Protein AF-A0A562SZ00-F1 (afdb_monomer)

Radius of gyration: 48.09 Å; Cα contacts (8 Å, |Δi|>4): 62; chains: 1; bounding box: 79×39×128 Å

Foldseek 3Di:
DDPPQPDFDDDPDPDGAGEDPDLPDPDPGGHYDPNNVVCCVVPVCVPPVVLVPDPDNDDLPDGDDDDDDCVSVPNPVPDPDDPVRDDDDPVVVVVVVPDDDPVVVVCCVVVVPVVPDDPPPPPPPPPPPPPDPPVPVPPDDDDDD

InterPro domains:
  IPR054500 Phage tail fiber repeat [PF22337] (19-44)

pLDDT: mean 75.08, std 15.09, range [41.72, 97.88]

Solvent-accessible surface area (backbone atoms only — not comparable to full-atom values): 10006 Å² total; per-residue (Å²): 133,83,81,80,80,60,72,63,60,84,50,99,72,94,52,76,56,54,52,42,80,61,91,83,66,84,71,90,82,52,46,65,29,74,70,38,49,55,50,46,60,66,55,50,48,62,64,55,48,61,72,66,66,51,96,70,67,57,62,91,90,39,57,82,87,75,85,83,56,50,62,73,76,73,38,69,86,61,77,89,67,51,83,89,72,52,83,77,52,70,68,56,54,51,61,56,67,72,48,84,54,73,80,68,48,52,58,39,71,72,69,68,65,57,90,81,57,83,85,65,84,80,77,76,72,67,75,78,73,66,96,62,68,84,84,41,93,81,74,73,78,86,78,83,128

Mean predicted aligned error: 18.51 Å

Organism: Chitinophaga japonensis (NCBI:txid104662)

Sequence (145 aa):
MEIVKIIVGTFGGGGSVQVIDNLTSSSTTAALSANQGRVLNETKVDAAGAAAAAPVQSVNGRGGLVTLTKADVGLGAVDNTSDADKPISTATAAALAEKANTADLAPVATSGQYADLQGTPQIVVAETMPSDISGYPDGTIFIIG

Structure (mmCIF, N/CA/C/O backbone):
data_AF-A0A562SZ00-F1
#
_entry.id   AF-A0A562SZ00-F1
#
loop_
_atom_site.group_PDB
_atom_site.id
_atom_site.type_symbol
_atom_site.label_atom_id
_atom_site.label_alt_id
_atom_site.label_comp_id
_atom_site.label_asym_id
_atom_site.label_entity_id
_atom_site.label_seq_id
_atom_site.pdbx_PDB_ins_code
_atom_site.Cartn_x
_atom_site.Cartn_y
_atom_site.Cartn_z
_atom_site.occupancy
_atom_site.B_iso_or_equiv
_atom_site.auth_seq_id
_atom_site.auth_comp_id
_atom_site.auth_asym_id
_atom_site.auth_atom_id
_atom_site.pdbx_PDB_model_num
ATOM 1 N N . MET A 1 1 ? 24.995 -6.883 -49.410 1.00 44.47 1 MET A N 1
ATOM 2 C CA . MET A 1 1 ? 25.005 -5.412 -49.289 1.00 44.47 1 MET A CA 1
ATOM 3 C C . MET A 1 1 ? 26.385 -4.946 -49.677 1.00 44.47 1 MET A C 1
ATOM 5 O O . MET A 1 1 ? 27.361 -5.424 -49.113 1.00 44.47 1 MET A O 1
ATOM 9 N N . GLU A 1 2 ? 26.453 -4.150 -50.731 1.00 41.72 2 GLU A N 1
ATOM 10 C CA . GLU A 1 2 ? 27.697 -3.721 -51.354 1.00 41.72 2 GLU A CA 1
ATOM 11 C C . GLU A 1 2 ? 28.422 -2.746 -50.425 1.00 41.72 2 GLU A C 1
ATOM 13 O O . GLU A 1 2 ? 27.871 -1.720 -50.029 1.00 41.72 2 GLU A O 1
ATOM 18 N N . ILE A 1 3 ? 29.647 -3.093 -50.025 1.00 46.03 3 ILE A N 1
ATOM 19 C CA . ILE A 1 3 ? 30.523 -2.158 -49.324 1.00 46.03 3 ILE A CA 1
ATOM 20 C C . ILE A 1 3 ? 30.966 -1.151 -50.383 1.00 46.03 3 ILE A C 1
ATOM 22 O O . ILE A 1 3 ? 31.921 -1.402 -51.117 1.00 46.03 3 ILE A O 1
ATOM 26 N N . VAL A 1 4 ? 30.252 -0.030 -50.494 1.00 48.31 4 VAL A N 1
ATOM 27 C CA . VAL A 1 4 ? 30.674 1.100 -51.325 1.00 48.31 4 VAL A CA 1
ATOM 28 C C . VAL A 1 4 ? 31.948 1.661 -50.691 1.00 48.31 4 VAL A C 1
ATOM 30 O O . VAL A 1 4 ? 31.917 2.437 -49.739 1.00 48.31 4 VAL A O 1
ATOM 33 N N . LYS A 1 5 ? 33.098 1.178 -51.165 1.00 59.81 5 LYS A N 1
ATOM 34 C CA . LYS A 1 5 ? 34.427 1.590 -50.716 1.00 59.81 5 LYS A CA 1
ATOM 35 C C . LYS A 1 5 ? 34.712 2.991 -51.257 1.00 59.81 5 LYS A C 1
ATOM 37 O O . LYS A 1 5 ? 35.260 3.141 -52.345 1.00 59.81 5 LYS A O 1
ATOM 42 N N . ILE A 1 6 ? 34.332 4.022 -50.508 1.00 59.78 6 ILE A N 1
ATOM 43 C CA . ILE A 1 6 ? 34.631 5.412 -50.864 1.00 59.78 6 ILE A CA 1
ATOM 44 C C . ILE A 1 6 ? 36.096 5.709 -50.511 1.00 59.78 6 ILE A C 1
ATOM 46 O O . ILE A 1 6 ? 36.471 5.813 -49.350 1.00 59.78 6 ILE A O 1
ATOM 50 N N . ILE A 1 7 ? 36.909 5.744 -51.568 1.00 61.78 7 ILE A N 1
ATOM 51 C CA . ILE A 1 7 ? 38.120 6.544 -51.817 1.00 61.78 7 ILE A CA 1
ATOM 52 C C . ILE A 1 7 ? 39.029 6.833 -50.606 1.00 61.78 7 ILE A C 1
ATOM 54 O O . ILE A 1 7 ? 38.741 7.627 -49.717 1.00 61.78 7 ILE A O 1
ATOM 58 N N . VAL A 1 8 ? 40.219 6.243 -50.684 1.00 55.84 8 VAL A N 1
ATOM 59 C CA . VAL A 1 8 ? 41.391 6.503 -49.848 1.00 55.84 8 VAL A CA 1
ATOM 60 C C . VAL A 1 8 ? 41.996 7.867 -50.196 1.00 55.84 8 VAL A C 1
ATOM 62 O O . VAL A 1 8 ? 42.515 8.063 -51.292 1.00 55.84 8 VAL A O 1
ATOM 65 N N . GLY A 1 9 ? 41.935 8.822 -49.270 1.00 56.03 9 GLY A N 1
ATOM 66 C CA . GLY A 1 9 ? 42.778 10.014 -49.344 1.00 56.03 9 GLY A CA 1
ATOM 67 C C . GLY A 1 9 ? 44.231 9.618 -49.079 1.00 56.03 9 GLY A C 1
ATOM 68 O O . GLY A 1 9 ? 44.520 8.983 -48.065 1.00 56.03 9 GLY A O 1
ATOM 69 N N . THR A 1 10 ? 45.149 9.953 -49.985 1.00 59.06 10 THR A N 1
ATOM 70 C CA . THR A 1 10 ? 46.590 9.856 -49.720 1.00 59.06 10 THR A CA 1
ATOM 71 C C . THR A 1 10 ? 46.959 10.957 -48.732 1.00 59.06 10 THR A C 1
ATOM 73 O O . THR A 1 10 ? 47.017 12.128 -49.103 1.00 59.06 10 THR A O 1
ATOM 76 N N . PHE A 1 11 ? 47.209 10.598 -47.476 1.00 61.00 11 PHE A N 1
ATOM 77 C CA . PHE A 1 11 ? 47.794 11.509 -46.494 1.00 61.00 11 PHE A CA 1
ATOM 78 C C . PHE A 1 11 ? 49.313 11.336 -46.534 1.00 61.00 11 PHE A C 1
ATOM 80 O O . PHE A 1 11 ? 49.799 10.217 -46.699 1.00 61.00 11 PHE A O 1
ATOM 87 N N . GLY A 1 12 ? 50.062 12.442 -46.469 1.00 55.84 12 GLY A N 1
ATOM 88 C CA . GLY A 1 12 ? 51.518 12.462 -46.636 1.00 55.84 12 GLY A CA 1
ATOM 89 C C . GLY A 1 12 ? 52.218 11.465 -45.711 1.00 55.84 12 GLY A C 1
ATOM 90 O O . GLY A 1 12 ? 52.415 11.750 -44.536 1.00 55.84 12 GLY A O 1
ATOM 91 N N . GLY A 1 13 ? 52.548 10.285 -46.243 1.00 59.41 13 GLY A N 1
ATOM 92 C CA . GLY A 1 13 ? 53.072 9.159 -45.467 1.00 59.41 13 GLY A CA 1
ATOM 93 C C . GLY A 1 13 ? 52.453 7.799 -45.814 1.00 59.41 13 GLY A C 1
ATOM 94 O O . GLY A 1 13 ? 52.061 7.078 -44.910 1.00 59.41 13 GLY A O 1
ATOM 95 N N . GLY A 1 14 ? 52.338 7.438 -47.100 1.00 56.22 14 GLY A N 1
ATOM 96 C CA . GLY A 1 14 ? 52.240 6.048 -47.601 1.00 56.22 14 GLY A CA 1
ATOM 97 C C . GLY A 1 14 ? 51.073 5.132 -47.172 1.00 56.22 14 GLY A C 1
ATOM 98 O O . GLY A 1 14 ? 50.949 4.049 -47.737 1.00 56.22 14 GLY A O 1
ATOM 99 N N . GLY A 1 15 ? 50.223 5.516 -46.217 1.00 64.38 15 GLY A N 1
ATOM 100 C CA . GLY A 1 15 ? 49.130 4.692 -45.691 1.00 64.38 15 GLY A CA 1
ATOM 101 C C . GLY A 1 15 ? 47.746 5.152 -46.155 1.00 64.38 15 GLY A C 1
ATOM 102 O O . GLY A 1 15 ? 47.464 6.345 -46.227 1.00 64.38 15 GLY A O 1
ATOM 103 N N . SER A 1 16 ? 46.856 4.202 -46.446 1.00 69.50 16 SER A N 1
ATOM 104 C CA . SER A 1 16 ? 45.470 4.476 -46.830 1.00 69.50 16 SER A CA 1
ATOM 105 C C . SER A 1 16 ? 44.521 4.387 -45.627 1.00 69.50 16 SER A C 1
ATOM 107 O O . SER A 1 16 ? 44.391 3.312 -45.040 1.00 69.50 16 SER A O 1
ATOM 109 N N . VAL A 1 17 ? 43.824 5.474 -45.279 1.00 75.31 17 VAL A N 1
ATOM 110 C CA . VAL A 1 17 ? 42.814 5.483 -44.199 1.00 75.31 17 VAL A CA 1
ATOM 111 C C . VAL A 1 17 ? 41.442 5.115 -44.762 1.00 75.31 17 VAL A C 1
ATOM 113 O O . VAL A 1 17 ? 41.019 5.653 -45.784 1.00 75.31 17 VAL A O 1
ATOM 116 N N . GLN A 1 18 ? 40.733 4.201 -44.096 1.00 80.75 18 GLN A N 1
ATOM 117 C CA . GLN A 1 18 ? 39.338 3.895 -44.418 1.00 80.75 18 GLN A CA 1
ATOM 118 C C . GLN A 1 18 ? 38.422 4.975 -43.836 1.00 80.75 18 GLN A C 1
ATOM 120 O O . GLN A 1 18 ? 38.484 5.232 -42.635 1.00 80.75 18 GLN A O 1
ATOM 125 N N . VAL A 1 19 ? 37.571 5.575 -44.672 1.00 85.44 19 VAL A N 1
ATOM 126 C CA . VAL A 1 19 ? 36.544 6.542 -44.258 1.00 85.44 19 VAL A CA 1
ATOM 127 C C . VAL A 1 19 ? 35.167 5.896 -44.393 1.00 85.44 19 VAL A C 1
ATOM 129 O O . VAL A 1 19 ? 34.848 5.321 -45.432 1.00 85.44 19 VAL A O 1
ATOM 132 N N . ILE A 1 20 ? 34.357 5.968 -43.338 1.00 82.62 20 ILE A N 1
ATOM 133 C CA . ILE A 1 20 ? 33.021 5.363 -43.290 1.00 82.62 20 ILE A CA 1
ATOM 134 C C . ILE A 1 20 ? 31.939 6.437 -43.384 1.00 82.62 20 ILE A C 1
ATOM 136 O O . ILE A 1 20 ? 31.980 7.414 -42.640 1.00 82.62 20 ILE A O 1
ATOM 140 N N . ASP A 1 21 ? 30.930 6.188 -44.222 1.00 83.69 21 ASP A N 1
ATOM 141 C CA . ASP A 1 21 ? 29.728 7.030 -44.363 1.00 83.69 21 ASP A CA 1
ATOM 142 C C . ASP A 1 21 ? 28.426 6.333 -43.898 1.00 83.69 21 ASP A C 1
ATOM 144 O O . ASP A 1 21 ? 27.323 6.799 -44.159 1.00 83.69 21 ASP A O 1
ATOM 148 N N . ASN A 1 22 ? 28.542 5.179 -43.225 1.00 76.25 22 ASN A N 1
ATOM 149 C CA . ASN A 1 22 ? 27.411 4.410 -42.693 1.00 76.25 22 ASN A CA 1
ATOM 150 C C . ASN A 1 22 ? 27.232 4.600 -41.172 1.00 76.25 22 ASN A C 1
ATOM 152 O O . ASN A 1 22 ? 28.114 4.228 -40.389 1.00 76.25 22 ASN A O 1
ATOM 156 N N . LEU A 1 23 ? 26.043 5.056 -40.749 1.00 77.50 23 LEU A N 1
ATOM 157 C CA . LEU A 1 23 ? 25.735 5.425 -39.354 1.00 77.50 23 LEU A CA 1
ATOM 158 C C . LEU A 1 23 ? 25.695 4.239 -38.380 1.00 77.50 23 LEU A C 1
ATOM 160 O O . LEU A 1 23 ? 25.797 4.416 -37.159 1.00 77.50 23 LEU A O 1
ATOM 164 N N . THR A 1 24 ? 25.550 3.024 -38.908 1.00 76.31 24 THR A N 1
ATOM 165 C CA . THR A 1 24 ? 25.451 1.781 -38.129 1.00 76.31 24 THR A CA 1
ATOM 166 C C . THR A 1 24 ? 26.773 1.028 -38.016 1.00 76.31 24 THR A C 1
ATOM 168 O O . THR A 1 24 ? 26.807 -0.058 -37.445 1.00 76.31 24 THR A O 1
ATOM 171 N N . SER A 1 25 ? 27.869 1.585 -38.537 1.00 78.88 25 SER A N 1
ATOM 172 C CA . SER A 1 25 ? 29.171 0.926 -38.466 1.00 78.88 25 SER A CA 1
ATOM 173 C C . SER A 1 25 ? 29.651 0.732 -37.026 1.00 78.88 25 SER A C 1
ATOM 175 O O . SER A 1 25 ? 29.518 1.621 -36.185 1.00 78.88 25 SER A O 1
ATOM 177 N N . SER A 1 26 ? 30.254 -0.429 -36.770 1.00 78.38 26 SER A N 1
ATOM 178 C CA . SER A 1 26 ? 30.885 -0.805 -35.501 1.00 78.38 26 SER A CA 1
ATOM 179 C C . SER A 1 26 ? 32.418 -0.851 -35.586 1.00 78.38 26 SER A C 1
ATOM 181 O O . SER A 1 26 ? 33.065 -1.404 -34.698 1.00 78.38 26 SER A O 1
ATOM 183 N N . SER A 1 27 ? 33.013 -0.338 -36.670 1.0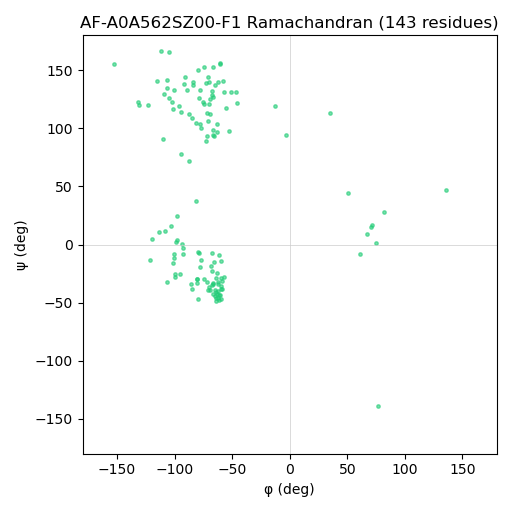0 78.56 27 SER A N 1
ATOM 184 C CA . SER A 1 27 ? 34.470 -0.324 -36.843 1.00 78.56 27 SER A CA 1
ATOM 185 C C . SER A 1 27 ? 35.135 0.608 -35.830 1.00 78.56 27 SER A C 1
ATOM 187 O O . SER A 1 27 ? 34.767 1.774 -35.724 1.00 78.56 27 SER A O 1
ATOM 189 N N . THR A 1 28 ? 36.138 0.100 -35.114 1.00 81.44 28 THR A N 1
ATOM 190 C CA . THR A 1 28 ? 36.903 0.850 -34.105 1.00 81.44 28 THR A CA 1
ATOM 191 C C . THR A 1 28 ? 38.165 1.507 -34.665 1.00 81.44 28 THR A C 1
ATOM 193 O O . THR A 1 28 ? 38.822 2.265 -33.957 1.00 81.44 28 THR A O 1
ATOM 196 N N . THR A 1 29 ? 38.528 1.214 -35.918 1.00 82.38 29 THR A N 1
ATOM 197 C CA . THR A 1 29 ? 39.822 1.601 -36.512 1.00 82.38 29 THR A CA 1
ATOM 198 C C 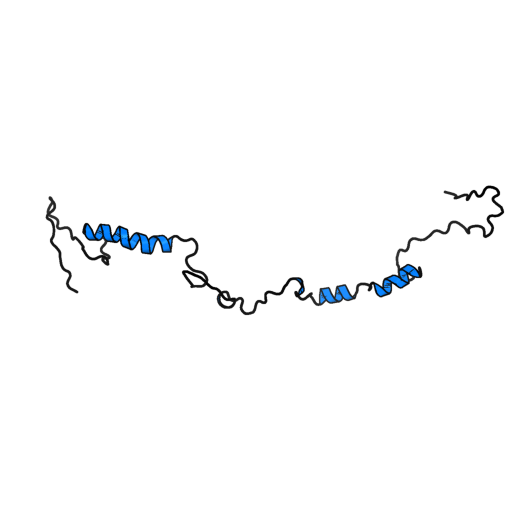. THR A 1 29 ? 39.705 2.460 -37.767 1.00 82.38 29 THR A C 1
ATOM 200 O O . THR A 1 29 ? 40.696 3.039 -38.206 1.00 82.38 29 THR A O 1
ATOM 203 N N . ALA A 1 30 ? 38.517 2.563 -38.357 1.00 84.69 30 ALA A N 1
ATOM 204 C CA . ALA A 1 30 ? 38.284 3.408 -39.519 1.00 84.69 30 ALA A CA 1
ATOM 205 C C . ALA A 1 30 ? 37.836 4.813 -39.095 1.00 84.69 30 ALA A C 1
ATOM 207 O O . ALA A 1 30 ? 37.099 4.985 -38.124 1.00 84.69 30 ALA A O 1
ATOM 208 N N . ALA A 1 31 ? 38.274 5.822 -39.845 1.00 83.31 31 ALA A N 1
ATOM 209 C CA . ALA A 1 31 ? 37.863 7.197 -39.621 1.00 83.31 31 ALA A CA 1
ATOM 210 C C . ALA A 1 31 ? 36.395 7.385 -40.033 1.00 83.31 31 ALA A C 1
ATOM 212 O O . ALA A 1 31 ? 35.911 6.804 -41.006 1.00 83.31 31 ALA A O 1
ATOM 213 N N . LEU A 1 32 ? 35.675 8.221 -39.296 1.00 85.44 32 LEU A N 1
ATOM 214 C CA . LEU A 1 32 ? 34.306 8.597 -39.632 1.00 85.44 32 LEU A CA 1
ATOM 215 C C . LEU A 1 32 ? 34.339 9.742 -40.648 1.00 85.44 32 LEU A C 1
ATOM 217 O O . LEU A 1 32 ? 35.163 10.649 -40.525 1.00 85.44 32 LEU A O 1
ATOM 221 N N . SER A 1 33 ? 33.452 9.724 -41.646 1.00 85.62 33 SER A N 1
ATOM 222 C CA . SER A 1 33 ? 33.258 10.894 -42.506 1.00 85.62 33 SER A CA 1
ATOM 223 C C . SER A 1 33 ? 32.795 12.096 -41.661 1.00 85.62 33 SER A C 1
ATOM 225 O O . SER A 1 33 ? 32.199 11.932 -40.594 1.00 85.62 33 SER A O 1
ATOM 227 N N . ALA A 1 34 ? 33.040 13.326 -42.122 1.00 85.62 34 ALA A N 1
ATOM 228 C CA . ALA A 1 34 ? 32.573 14.527 -41.415 1.00 85.62 34 ALA A CA 1
ATOM 229 C C . ALA A 1 34 ? 31.036 14.553 -41.270 1.00 85.62 34 ALA A C 1
ATOM 231 O O . ALA A 1 34 ? 30.508 14.947 -40.228 1.00 85.62 34 ALA A O 1
ATOM 232 N N . ASN A 1 35 ? 30.324 14.058 -42.288 1.00 84.25 35 ASN A N 1
ATOM 233 C CA . ASN A 1 35 ? 28.871 13.897 -42.26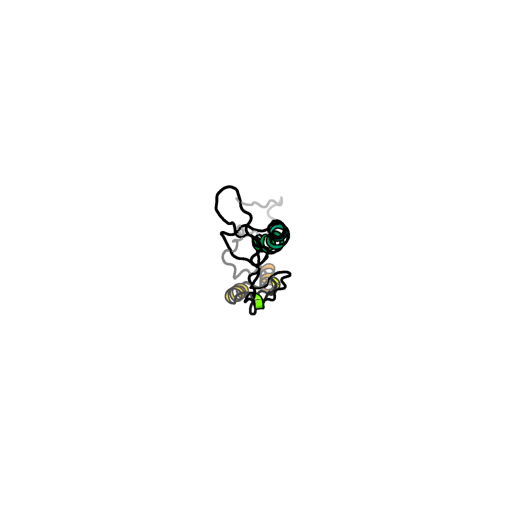1 1.00 84.25 35 ASN A CA 1
ATOM 234 C C . ASN A 1 35 ? 28.456 12.888 -41.186 1.00 84.25 35 ASN A C 1
ATOM 236 O O . ASN A 1 35 ? 27.566 13.161 -40.382 1.00 84.25 35 ASN A O 1
ATOM 240 N N . GLN A 1 36 ? 29.153 11.753 -41.129 1.00 85.12 36 GLN A N 1
ATOM 241 C CA . GLN A 1 36 ? 28.906 10.694 -40.167 1.00 85.12 36 GLN A CA 1
ATOM 242 C C . GLN A 1 36 ? 29.173 11.135 -38.719 1.00 85.12 36 GLN A C 1
ATOM 244 O O . GLN A 1 36 ? 28.395 10.798 -37.826 1.00 85.12 36 GLN A O 1
ATOM 249 N N . GLY A 1 37 ? 30.243 11.895 -38.473 1.00 84.69 37 GLY A N 1
ATOM 250 C CA . GLY A 1 37 ? 30.583 12.413 -37.144 1.00 84.69 37 GLY A CA 1
ATOM 251 C C . GLY A 1 37 ? 29.506 13.341 -36.576 1.00 84.69 37 GLY A C 1
ATOM 252 O O . GLY A 1 37 ? 29.049 13.137 -35.453 1.00 84.69 37 GLY A O 1
ATOM 253 N N . ARG A 1 38 ? 29.030 14.306 -37.376 1.00 86.94 38 ARG A N 1
ATOM 254 C CA . ARG A 1 38 ? 27.947 15.218 -36.970 1.00 86.94 38 ARG A CA 1
ATOM 255 C C . ARG A 1 38 ? 26.665 14.456 -36.632 1.00 86.94 38 ARG A C 1
ATOM 257 O O . ARG A 1 38 ? 26.069 14.688 -35.584 1.00 86.94 38 ARG A O 1
ATOM 264 N N . VAL A 1 39 ? 26.268 13.511 -37.487 1.00 84.00 39 VAL A N 1
ATOM 265 C CA . VAL A 1 39 ? 25.032 12.750 -37.265 1.00 84.00 39 VAL A CA 1
ATOM 266 C C . VAL A 1 39 ? 25.134 11.845 -36.031 1.00 84.00 39 VAL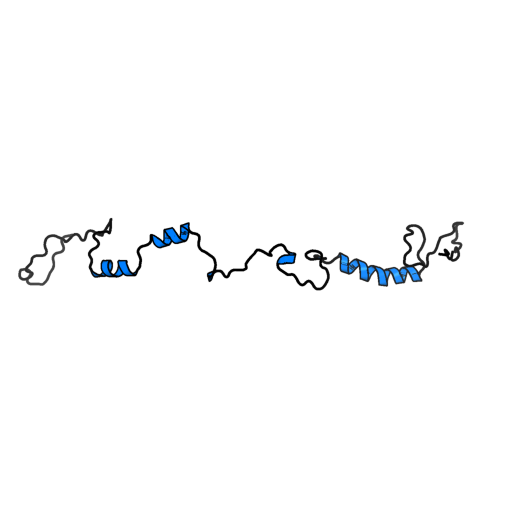 A C 1
ATOM 268 O O . VAL A 1 39 ? 24.143 11.705 -35.323 1.00 84.00 39 VAL A O 1
ATOM 271 N N . LEU A 1 40 ? 26.300 11.270 -35.698 1.00 79.69 40 LEU A N 1
ATOM 272 C CA . LEU A 1 40 ? 26.472 10.521 -34.438 1.00 79.69 40 LEU A CA 1
ATOM 273 C C . LEU A 1 40 ? 26.232 11.401 -33.208 1.00 79.69 40 LEU A C 1
ATOM 275 O O . LEU A 1 40 ? 25.538 10.964 -32.289 1.00 79.69 40 LEU A O 1
ATOM 279 N N . ASN A 1 41 ? 26.763 12.625 -33.211 1.00 78.56 41 ASN A N 1
ATOM 280 C CA . ASN A 1 41 ? 26.592 13.568 -32.110 1.00 78.56 41 ASN A CA 1
ATOM 281 C C . ASN A 1 41 ? 25.135 14.008 -31.931 1.00 78.56 41 ASN A C 1
ATOM 283 O O . ASN A 1 41 ? 24.690 14.117 -30.801 1.00 78.56 41 ASN A O 1
ATOM 287 N N . GLU A 1 42 ? 24.388 14.226 -33.012 1.00 75.50 42 GLU A N 1
ATOM 288 C CA . GLU A 1 42 ? 22.984 14.660 -32.928 1.00 75.50 42 GLU A CA 1
ATOM 289 C C . GLU A 1 42 ? 22.008 13.499 -32.653 1.00 75.50 42 GLU A C 1
ATOM 291 O O . GLU A 1 42 ? 20.963 13.698 -32.053 1.00 75.50 42 GLU A O 1
ATOM 296 N N . THR A 1 43 ? 22.310 12.270 -33.089 1.00 72.44 43 THR A N 1
ATOM 297 C CA . THR A 1 43 ? 21.325 11.164 -33.046 1.00 72.44 43 THR A CA 1
ATOM 298 C C . THR A 1 43 ? 21.590 10.112 -31.974 1.00 72.44 43 THR A C 1
ATOM 300 O O . THR A 1 43 ? 20.643 9.529 -31.448 1.00 72.44 43 THR A O 1
ATOM 303 N N . LYS A 1 44 ? 22.855 9.837 -31.626 1.00 68.12 44 LYS A N 1
ATOM 304 C CA . LYS A 1 44 ? 23.192 8.809 -30.624 1.00 68.12 44 LYS A CA 1
ATOM 305 C C . LYS A 1 44 ? 23.393 9.380 -29.222 1.00 68.12 44 LYS A C 1
ATOM 307 O O . LYS A 1 44 ? 23.171 8.650 -28.259 1.00 68.12 44 LYS A O 1
ATOM 312 N N . VAL A 1 45 ? 23.765 10.656 -29.095 1.00 64.88 45 VAL A N 1
ATOM 313 C CA . VAL A 1 45 ? 23.895 11.321 -27.784 1.00 64.88 45 VAL A CA 1
ATOM 314 C C . VAL A 1 45 ? 22.517 11.549 -27.152 1.00 64.88 45 VAL A C 1
ATOM 316 O O . VAL A 1 45 ? 22.341 11.261 -25.968 1.00 64.88 45 VAL A O 1
ATOM 319 N N . ASP A 1 46 ? 21.513 11.919 -27.950 1.00 66.31 46 ASP A N 1
ATOM 320 C CA . ASP A 1 46 ? 20.181 12.266 -27.439 1.00 66.31 46 ASP A CA 1
ATOM 321 C C . ASP A 1 46 ? 19.303 11.039 -27.132 1.00 66.31 46 ASP A C 1
ATOM 323 O O . ASP A 1 46 ? 18.536 11.045 -26.169 1.00 66.31 46 ASP A O 1
ATOM 327 N N . ALA A 1 47 ? 19.442 9.948 -27.892 1.00 61.69 47 ALA A N 1
ATOM 328 C CA . ALA A 1 47 ? 18.614 8.752 -27.712 1.00 61.69 47 ALA A CA 1
ATOM 329 C C . ALA A 1 47 ? 19.150 7.768 -26.653 1.00 61.69 47 ALA A C 1
ATOM 331 O O . ALA A 1 47 ? 18.363 7.116 -25.969 1.00 61.69 47 ALA A O 1
ATOM 332 N N . ALA A 1 48 ? 20.475 7.642 -26.502 1.00 61.56 48 ALA A N 1
ATOM 333 C CA . ALA A 1 48 ? 21.082 6.673 -25.582 1.00 61.56 48 ALA A CA 1
ATOM 334 C C . ALA A 1 48 ? 21.527 7.289 -24.242 1.00 61.56 48 ALA A C 1
ATOM 336 O O . ALA A 1 48 ? 21.541 6.588 -23.233 1.00 61.56 48 ALA A O 1
ATOM 337 N N . GLY A 1 49 ? 21.875 8.582 -24.203 1.00 59.81 49 GLY A N 1
ATOM 338 C CA . GLY A 1 49 ? 22.415 9.234 -23.003 1.00 59.81 49 GLY A CA 1
ATOM 339 C C . GLY A 1 49 ? 21.352 9.635 -21.977 1.00 59.81 49 GLY A C 1
ATOM 340 O O . GLY A 1 49 ? 21.487 9.329 -20.793 1.00 59.81 49 GLY A O 1
ATOM 341 N N . ALA A 1 50 ? 20.261 10.268 -22.416 1.00 59.88 50 ALA A N 1
ATOM 342 C CA . ALA A 1 50 ? 19.212 10.758 -21.514 1.00 59.88 50 ALA A CA 1
ATOM 343 C C . ALA A 1 50 ? 18.414 9.617 -20.859 1.00 59.88 50 ALA A C 1
ATOM 345 O O . ALA A 1 50 ? 18.118 9.658 -19.666 1.00 59.88 50 ALA A O 1
ATOM 346 N N . ALA A 1 51 ? 18.129 8.559 -21.621 1.00 61.12 51 ALA A N 1
ATOM 347 C CA . ALA A 1 51 ? 17.402 7.391 -21.144 1.00 61.12 51 ALA A CA 1
ATOM 348 C C . ALA A 1 51 ? 18.266 6.410 -20.337 1.00 61.12 51 ALA A C 1
ATOM 350 O O . ALA A 1 51 ? 17.699 5.470 -19.806 1.00 61.12 51 ALA A O 1
ATOM 351 N N . ALA A 1 52 ? 19.592 6.591 -20.233 1.00 62.16 52 ALA A N 1
ATOM 352 C CA . ALA A 1 52 ? 20.506 5.764 -19.425 1.00 62.16 52 ALA A CA 1
ATOM 353 C C . ALA A 1 52 ? 20.899 6.420 -18.081 1.00 62.16 52 ALA A C 1
ATOM 355 O O . ALA A 1 52 ? 21.390 5.731 -17.188 1.00 62.16 52 ALA A O 1
ATOM 356 N N . ALA A 1 53 ? 20.666 7.730 -17.935 1.00 69.56 53 ALA A N 1
ATOM 357 C CA . ALA A 1 53 ? 21.121 8.532 -16.798 1.00 69.56 53 ALA A CA 1
ATOM 358 C C . ALA A 1 53 ? 20.050 8.815 -15.730 1.00 69.56 53 ALA A C 1
ATOM 360 O O . ALA A 1 53 ? 20.385 9.367 -14.679 1.00 69.56 53 ALA A O 1
ATOM 361 N N . ALA A 1 54 ? 18.774 8.475 -15.955 1.00 76.12 54 ALA A N 1
ATOM 362 C CA . ALA A 1 54 ? 17.766 8.699 -14.925 1.00 76.12 54 ALA A CA 1
ATOM 363 C C . ALA A 1 54 ? 17.942 7.685 -13.771 1.00 76.12 54 ALA A C 1
ATOM 365 O O . ALA A 1 54 ? 18.189 6.503 -14.025 1.00 76.12 54 ALA A O 1
ATOM 366 N N . PRO A 1 55 ? 17.796 8.108 -12.497 1.00 84.12 55 PRO A N 1
ATOM 367 C CA . PRO A 1 55 ? 17.985 7.221 -11.345 1.00 84.12 55 PRO A CA 1
ATOM 368 C C . PRO A 1 55 ? 17.093 5.970 -11.347 1.00 84.12 55 PRO A C 1
ATOM 370 O O . PRO A 1 55 ? 17.473 4.946 -10.786 1.00 84.12 55 PRO A O 1
ATOM 373 N N . VAL A 1 56 ? 15.912 6.036 -11.974 1.00 86.94 56 VAL A N 1
ATOM 374 C CA . VAL A 1 56 ? 15.000 4.900 -12.149 1.00 86.94 56 VAL A CA 1
ATOM 375 C C . VAL A 1 56 ? 14.578 4.829 -13.610 1.00 86.94 56 VAL A C 1
ATOM 377 O O . VAL A 1 56 ? 13.963 5.754 -14.129 1.00 86.94 56 VAL A O 1
ATOM 380 N N . GLN A 1 57 ? 14.888 3.701 -14.246 1.00 87.19 57 GLN A N 1
ATOM 381 C CA . GLN A 1 57 ? 14.657 3.465 -15.677 1.00 87.19 57 GLN A CA 1
ATOM 382 C C . GLN A 1 57 ? 13.400 2.649 -15.950 1.00 87.19 57 GLN A C 1
ATOM 384 O O . GLN A 1 57 ? 12.806 2.713 -17.024 1.00 87.19 57 GLN A O 1
ATOM 389 N N . SER A 1 58 ? 13.002 1.856 -14.960 1.00 89.00 58 SER A N 1
ATOM 390 C CA . SER A 1 58 ? 11.773 1.086 -14.984 1.00 89.00 58 SER A CA 1
ATOM 391 C C . SER A 1 58 ? 11.282 0.846 -13.566 1.00 89.00 58 SER A C 1
ATOM 393 O O . SER A 1 58 ? 12.073 0.811 -12.621 1.00 89.00 58 SER A O 1
ATOM 395 N N . VAL A 1 59 ? 9.978 0.634 -13.432 1.00 89.62 59 VAL A N 1
ATOM 396 C CA . VAL A 1 59 ? 9.363 0.120 -12.210 1.00 89.62 59 VAL A CA 1
ATOM 397 C C . VAL A 1 59 ? 8.612 -1.143 -12.590 1.00 89.62 59 VAL A C 1
ATOM 399 O O . VAL A 1 59 ? 7.739 -1.115 -13.456 1.00 89.62 59 VAL A O 1
ATOM 402 N N . ASN A 1 60 ? 8.993 -2.264 -11.975 1.00 88.81 60 ASN A N 1
ATOM 403 C CA . ASN A 1 60 ? 8.417 -3.578 -12.257 1.00 88.81 60 ASN A CA 1
ATOM 404 C C . ASN A 1 60 ? 8.392 -3.9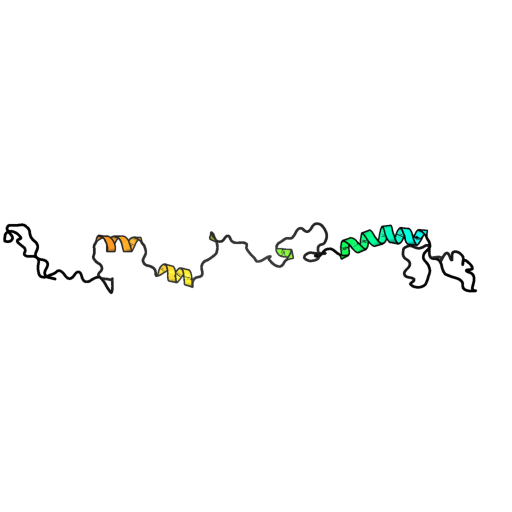37 -13.764 1.00 88.81 60 ASN A C 1
ATOM 406 O O . ASN A 1 60 ? 7.373 -4.355 -14.306 1.00 88.81 60 ASN A O 1
ATOM 410 N N . GLY A 1 61 ? 9.496 -3.683 -14.477 1.00 87.31 61 GLY A N 1
ATOM 411 C CA . GLY A 1 61 ? 9.622 -3.975 -15.912 1.00 87.31 61 GLY A CA 1
ATOM 412 C C . GLY A 1 61 ? 8.883 -3.016 -16.856 1.00 87.31 61 GLY A C 1
ATOM 413 O O . GLY A 1 61 ? 8.950 -3.197 -18.070 1.00 87.31 61 GLY A O 1
ATOM 414 N N . ARG A 1 62 ? 8.204 -1.982 -16.339 1.00 88.12 62 ARG A N 1
ATOM 415 C CA . ARG A 1 62 ? 7.525 -0.944 -17.135 1.00 88.12 62 ARG A CA 1
ATOM 416 C C . ARG A 1 62 ? 8.384 0.323 -17.199 1.00 88.12 62 ARG A C 1
ATOM 418 O O . ARG A 1 62 ? 8.877 0.772 -16.166 1.00 88.12 62 ARG A O 1
ATOM 425 N N . GLY A 1 63 ? 8.548 0.900 -18.390 1.00 87.88 63 GLY A N 1
ATOM 426 C CA . GLY A 1 63 ? 9.208 2.196 -18.617 1.00 87.88 63 GLY A CA 1
ATOM 427 C C . GLY A 1 63 ? 8.224 3.280 -19.078 1.00 87.88 63 GLY A C 1
ATOM 428 O O . GLY A 1 63 ? 7.099 2.968 -19.466 1.00 87.88 63 GLY A O 1
ATOM 429 N N . GLY A 1 64 ? 8.642 4.551 -19.059 1.00 85.31 64 GLY A N 1
ATOM 430 C CA . GLY A 1 64 ? 7.801 5.688 -19.464 1.00 85.31 64 GLY A CA 1
ATOM 431 C C . GLY A 1 64 ? 6.761 6.083 -18.406 1.00 85.31 64 GLY A C 1
ATOM 432 O O . GLY A 1 64 ? 7.071 6.115 -17.218 1.00 85.31 64 GLY A O 1
ATOM 433 N N . LEU A 1 65 ? 5.529 6.406 -18.824 1.00 84.44 65 LEU A N 1
ATOM 434 C CA . LEU A 1 65 ? 4.413 6.637 -17.897 1.00 84.44 65 LEU A CA 1
ATOM 435 C C . LEU A 1 65 ? 4.014 5.307 -17.245 1.00 84.44 65 LEU A C 1
ATOM 437 O O . LEU A 1 65 ? 3.487 4.417 -17.911 1.00 84.44 65 LEU A O 1
ATOM 441 N N . VAL A 1 66 ? 4.254 5.177 -15.940 1.00 89.69 66 VAL A N 1
ATOM 442 C CA . VAL A 1 66 ? 3.991 3.937 -15.205 1.00 89.69 66 VAL A CA 1
ATOM 443 C C . VAL A 1 66 ? 2.686 4.040 -14.419 1.00 89.69 66 VAL A C 1
ATOM 445 O O . VAL A 1 66 ? 2.571 4.812 -13.471 1.00 89.69 66 VAL A O 1
ATOM 448 N N . THR A 1 67 ? 1.713 3.204 -14.775 1.00 91.12 67 THR A N 1
ATOM 449 C CA . THR A 1 67 ? 0.540 2.908 -13.941 1.00 91.12 67 THR A CA 1
ATOM 450 C C . THR A 1 67 ? 0.714 1.517 -13.340 1.00 91.12 67 THR A C 1
ATOM 452 O O . THR A 1 67 ? 0.964 0.561 -14.074 1.00 91.12 67 THR A O 1
ATOM 455 N N . LEU A 1 68 ? 0.604 1.405 -12.015 1.00 91.81 68 LEU A N 1
ATOM 456 C CA . LEU A 1 68 ? 0.773 0.154 -11.274 1.00 91.81 68 LEU A CA 1
ATOM 457 C C . LEU A 1 68 ? -0.536 -0.263 -10.611 1.00 91.81 68 LEU A C 1
ATOM 459 O O . LEU A 1 68 ? -1.266 0.553 -10.052 1.00 91.81 68 LEU A O 1
ATOM 463 N N . THR A 1 69 ? -0.789 -1.562 -10.632 1.00 91.81 69 THR A N 1
ATOM 464 C CA . THR A 1 69 ? -1.822 -2.241 -9.855 1.00 91.81 69 THR A CA 1
ATOM 465 C C . THR A 1 69 ? -1.179 -2.991 -8.687 1.00 91.81 69 THR A C 1
ATOM 467 O O . THR A 1 69 ? 0.028 -3.234 -8.672 1.00 91.81 69 THR A O 1
ATOM 470 N N . LYS A 1 70 ? -1.976 -3.425 -7.700 1.00 91.31 70 LYS A N 1
ATOM 471 C CA . LYS A 1 70 ? -1.458 -4.248 -6.591 1.00 91.31 70 LYS A CA 1
ATOM 472 C C . LYS A 1 70 ? -0.826 -5.560 -7.077 1.00 91.31 70 LYS A C 1
ATOM 474 O O . LYS A 1 70 ? 0.122 -6.041 -6.463 1.00 91.31 70 LYS A O 1
ATOM 479 N N . ALA A 1 71 ? -1.333 -6.120 -8.179 1.00 90.00 71 ALA A N 1
ATOM 480 C CA . ALA A 1 71 ? -0.818 -7.353 -8.765 1.00 90.00 71 ALA A CA 1
ATOM 481 C C . ALA A 1 71 ? 0.597 -7.181 -9.333 1.00 90.00 71 ALA A C 1
ATOM 483 O O . ALA A 1 71 ? 1.399 -8.104 -9.233 1.00 90.00 71 ALA A O 1
ATOM 484 N N . ASP A 1 72 ? 0.923 -5.997 -9.862 1.00 91.50 72 ASP A N 1
ATOM 485 C CA . ASP A 1 72 ? 2.248 -5.726 -10.418 1.00 91.50 72 ASP A CA 1
ATOM 486 C C . ASP A 1 72 ? 3.349 -5.898 -9.359 1.00 91.50 72 ASP A C 1
ATOM 488 O O . ASP A 1 72 ? 4.402 -6.450 -9.646 1.00 91.50 72 ASP A O 1
ATOM 492 N N . VAL A 1 73 ? 3.095 -5.499 -8.114 1.00 91.38 73 VAL A N 1
ATOM 493 C CA . VAL A 1 73 ? 4.083 -5.548 -7.020 1.00 91.38 73 VAL A CA 1
ATOM 494 C C . VAL A 1 73 ? 3.861 -6.711 -6.045 1.00 91.38 73 VAL A C 1
ATOM 496 O O . VAL A 1 73 ? 4.389 -6.699 -4.938 1.00 91.38 73 VAL A O 1
ATOM 499 N N . GLY A 1 74 ? 3.066 -7.716 -6.428 1.00 90.44 74 GLY A N 1
ATOM 500 C CA . GLY A 1 74 ? 2.822 -8.900 -5.596 1.00 90.44 74 GLY A CA 1
ATOM 501 C C . GLY A 1 74 ? 1.956 -8.651 -4.353 1.00 90.44 74 GLY A C 1
ATOM 502 O O . GLY A 1 74 ? 1.915 -9.485 -3.455 1.00 90.44 74 GLY A O 1
ATOM 503 N N . LEU A 1 75 ? 1.226 -7.535 -4.299 1.00 92.38 75 LEU A N 1
ATOM 504 C CA . LEU A 1 75 ? 0.361 -7.145 -3.178 1.00 92.38 75 LEU A CA 1
ATOM 505 C C . LEU A 1 75 ? -1.116 -7.505 -3.418 1.00 92.38 75 LEU A C 1
ATOM 507 O O . LEU A 1 75 ? -2.013 -6.879 -2.860 1.00 92.38 75 LEU A O 1
ATOM 511 N N . GLY A 1 76 ? -1.395 -8.497 -4.270 1.00 90.94 76 GLY A N 1
ATOM 512 C CA . GLY A 1 76 ? -2.763 -8.878 -4.653 1.00 90.94 76 GLY A CA 1
ATOM 513 C C . GLY A 1 76 ? -3.629 -9.402 -3.500 1.00 90.94 76 GLY A C 1
ATOM 514 O O . GLY A 1 76 ? -4.846 -9.282 -3.567 1.00 90.94 76 GLY A O 1
ATOM 515 N N . ALA A 1 77 ? -3.005 -9.940 -2.449 1.00 90.62 77 ALA A N 1
ATOM 516 C CA . ALA A 1 77 ? -3.674 -10.415 -1.234 1.00 90.62 77 ALA A CA 1
ATOM 517 C C . ALA A 1 77 ? -3.627 -9.401 -0.076 1.00 90.62 77 ALA A C 1
ATOM 519 O O . ALA A 1 77 ? -4.054 -9.714 1.031 1.00 90.62 77 ALA A O 1
ATOM 520 N N . VAL A 1 78 ? -3.048 -8.216 -0.299 1.00 91.62 78 VAL A N 1
ATOM 521 C CA . VAL A 1 78 ? -2.908 -7.194 0.740 1.00 91.62 78 VAL A CA 1
ATOM 522 C C . VAL A 1 78 ? -4.085 -6.231 0.658 1.00 91.62 78 VAL A C 1
ATOM 524 O O . VAL A 1 78 ? -4.219 -5.460 -0.300 1.00 91.62 78 VAL A O 1
ATOM 527 N N . ASP A 1 79 ? -4.907 -6.252 1.700 1.00 89.19 79 ASP A N 1
ATOM 528 C CA . ASP A 1 79 ? -5.972 -5.280 1.906 1.00 89.19 79 ASP A CA 1
ATOM 529 C C . ASP A 1 79 ? -5.425 -4.019 2.581 1.00 89.19 79 ASP A C 1
ATOM 531 O O . ASP A 1 79 ? -4.628 -4.084 3.518 1.00 89.19 79 ASP A O 1
ATOM 535 N N . ASN A 1 80 ? -5.854 -2.848 2.102 1.00 87.19 80 ASN A N 1
ATOM 536 C CA . ASN A 1 80 ? -5.554 -1.576 2.756 1.00 87.19 80 ASN A CA 1
ATOM 537 C C . ASN A 1 80 ? -6.714 -1.210 3.684 1.00 87.19 80 ASN A C 1
ATOM 539 O O . ASN A 1 80 ? -7.594 -0.429 3.319 1.00 87.19 80 ASN A O 1
ATOM 543 N N . THR A 1 81 ? -6.743 -1.853 4.844 1.00 91.88 81 THR A N 1
ATOM 544 C CA . THR A 1 81 ? -7.767 -1.647 5.869 1.00 91.88 81 THR A CA 1
ATOM 545 C C . THR A 1 81 ? -7.475 -0.362 6.641 1.00 91.88 81 THR A C 1
ATOM 547 O O . THR A 1 81 ? -6.334 -0.135 7.048 1.00 91.88 81 THR A O 1
ATOM 550 N N . SER A 1 82 ? -8.491 0.483 6.845 1.00 94.19 82 SER A N 1
ATOM 551 C CA . SER A 1 82 ? -8.345 1.694 7.660 1.00 94.19 82 SER A CA 1
ATOM 552 C C . SER A 1 82 ? -7.939 1.330 9.094 1.00 94.19 82 SER A C 1
ATOM 554 O O . SER A 1 82 ? -8.212 0.223 9.564 1.00 94.19 82 SER A O 1
ATOM 556 N N . ASP A 1 83 ? -7.307 2.253 9.821 1.00 92.25 83 ASP A N 1
ATOM 557 C CA . ASP A 1 83 ? -6.934 1.984 11.214 1.00 92.25 83 ASP A CA 1
ATOM 558 C C . ASP A 1 83 ? -8.147 1.658 12.102 1.00 92.25 83 ASP A C 1
ATOM 560 O O . ASP A 1 83 ? -8.006 0.879 13.041 1.00 92.25 83 ASP A O 1
ATOM 564 N N . ALA A 1 84 ? -9.331 2.196 11.779 1.00 93.75 84 ALA A N 1
ATOM 565 C CA . ALA A 1 84 ? -10.573 1.934 12.505 1.00 93.75 84 ALA A CA 1
ATOM 566 C C . ALA A 1 84 ? -11.127 0.520 12.262 1.00 93.75 84 ALA A C 1
ATOM 568 O O . ALA A 1 84 ? -11.716 -0.067 13.165 1.00 93.75 84 ALA A O 1
ATOM 569 N N . ASP A 1 85 ? -10.912 -0.035 11.068 1.00 94.31 85 ASP A N 1
ATOM 570 C CA . ASP A 1 85 ? -11.430 -1.352 10.673 1.00 94.31 85 ASP A CA 1
ATOM 571 C C . ASP A 1 85 ? -10.423 -2.484 10.934 1.00 94.31 85 ASP A C 1
ATOM 573 O O . ASP A 1 85 ? -10.671 -3.652 10.621 1.00 94.31 85 ASP A O 1
ATOM 577 N N . LYS A 1 86 ? -9.249 -2.155 11.482 1.00 92.44 86 LYS A N 1
ATOM 578 C CA . LYS A 1 86 ? -8.195 -3.130 11.748 1.00 92.44 86 LYS A CA 1
ATOM 579 C C . LYS A 1 86 ? -8.656 -4.108 12.837 1.00 92.44 86 LYS A C 1
ATOM 581 O O . LYS A 1 86 ? -9.041 -3.667 13.922 1.00 92.44 86 LYS A O 1
ATOM 586 N N . PRO A 1 87 ? -8.594 -5.431 12.601 1.00 93.12 87 PRO A N 1
ATOM 587 C CA . PRO A 1 87 ? -9.023 -6.392 13.604 1.00 93.12 87 PRO A CA 1
ATOM 588 C C . PRO A 1 87 ? -8.117 -6.316 14.835 1.00 93.12 87 PRO A C 1
ATOM 590 O O . PRO A 1 87 ? -6.890 -6.263 14.725 1.00 93.12 87 PRO A O 1
ATOM 593 N N . ILE A 1 88 ? -8.725 -6.357 16.020 1.00 95.56 88 ILE A N 1
ATOM 594 C CA . ILE A 1 88 ? -7.993 -6.581 17.267 1.00 95.56 88 ILE A CA 1
ATOM 595 C C . ILE A 1 88 ? -7.699 -8.073 17.434 1.00 95.56 88 ILE A C 1
ATOM 597 O O . ILE A 1 88 ? -8.457 -8.928 16.973 1.00 95.56 88 ILE A O 1
ATOM 601 N N . SER A 1 89 ? -6.595 -8.402 18.106 1.00 97.25 89 SER A N 1
ATOM 602 C CA . SER A 1 89 ? -6.275 -9.802 18.392 1.00 97.25 89 SER A CA 1
ATOM 603 C C . SER A 1 89 ? -7.296 -10.416 19.357 1.00 97.25 89 SER A C 1
ATOM 605 O O . SER A 1 89 ? -7.866 -9.719 20.200 1.00 97.25 89 SER A O 1
ATOM 607 N N . THR A 1 90 ? -7.485 -11.735 19.287 1.00 97.38 90 THR A N 1
ATOM 608 C CA . THR A 1 90 ? -8.360 -12.469 20.217 1.00 97.38 90 THR A CA 1
ATOM 609 C C . THR A 1 90 ? -7.920 -12.298 21.670 1.00 97.38 90 THR A C 1
ATOM 611 O O . THR A 1 90 ? -8.761 -12.115 22.543 1.00 97.38 90 THR A O 1
ATOM 614 N N . ALA A 1 91 ? -6.608 -12.278 21.923 1.00 97.62 91 ALA A N 1
ATOM 615 C CA . ALA A 1 91 ? -6.044 -12.032 23.247 1.00 97.62 91 ALA A CA 1
ATOM 616 C C . ALA A 1 91 ? -6.384 -10.624 23.762 1.00 97.62 91 ALA A C 1
ATOM 618 O O . ALA A 1 91 ? -6.769 -10.462 24.916 1.00 97.62 91 ALA A O 1
ATOM 619 N N . THR A 1 92 ? -6.296 -9.607 22.898 1.00 97.88 92 THR A N 1
ATOM 620 C CA . THR A 1 92 ? -6.672 -8.229 23.247 1.00 97.88 92 THR A CA 1
ATOM 621 C C . THR A 1 92 ? -8.167 -8.118 23.531 1.00 97.88 92 THR A C 1
ATOM 623 O O . THR A 1 92 ? -8.551 -7.495 24.517 1.00 97.88 92 THR A O 1
ATOM 626 N N . ALA A 1 93 ? -9.008 -8.738 22.700 1.00 97.31 93 ALA A N 1
ATOM 627 C CA . ALA A 1 93 ? -10.454 -8.749 22.899 1.00 97.31 93 ALA A CA 1
ATOM 628 C C . ALA A 1 93 ? -10.841 -9.432 24.222 1.00 97.31 93 ALA A C 1
ATOM 630 O O . ALA A 1 93 ? -11.665 -8.902 24.963 1.00 97.31 93 ALA A O 1
ATOM 631 N N . ALA A 1 94 ? -10.208 -10.565 24.545 1.00 96.88 94 ALA A N 1
ATOM 632 C CA . ALA A 1 94 ? -10.435 -11.286 25.794 1.00 96.88 94 ALA A CA 1
ATOM 633 C C . ALA A 1 94 ? -10.021 -10.456 27.019 1.00 96.88 94 ALA A C 1
ATOM 635 O O . ALA A 1 94 ? -10.823 -10.268 27.928 1.00 96.88 94 ALA A O 1
ATOM 636 N N . ALA A 1 95 ? -8.820 -9.874 27.008 1.00 96.56 95 ALA A N 1
ATOM 637 C CA . ALA A 1 95 ? -8.348 -9.033 28.108 1.00 96.56 95 ALA A CA 1
ATOM 638 C C . ALA A 1 95 ? -9.218 -7.778 28.315 1.00 96.56 95 ALA A C 1
ATOM 640 O O . ALA A 1 95 ? -9.379 -7.305 29.439 1.00 96.56 95 ALA A O 1
ATOM 641 N N . LEU A 1 96 ? -9.790 -7.223 27.239 1.00 95.44 96 LEU A N 1
ATOM 642 C CA . LEU A 1 96 ? -10.726 -6.104 27.339 1.00 95.44 96 LEU A CA 1
ATOM 643 C C . LEU A 1 96 ? -12.066 -6.538 27.949 1.00 95.44 96 LEU A C 1
ATOM 645 O O . LEU A 1 96 ? -12.641 -5.785 28.729 1.00 95.44 96 LEU A O 1
ATOM 649 N N . ALA A 1 97 ? -12.530 -7.750 27.638 1.00 94.62 97 ALA A N 1
ATOM 650 C CA . ALA A 1 97 ? -13.751 -8.319 28.204 1.00 94.62 97 ALA A CA 1
ATOM 651 C C . ALA A 1 97 ? -13.646 -8.624 29.712 1.00 94.62 97 ALA A C 1
ATOM 653 O O . ALA A 1 97 ? -14.667 -8.660 30.390 1.00 94.62 97 ALA A O 1
ATOM 654 N N . GLU A 1 98 ? -12.437 -8.806 30.250 1.00 94.88 98 GLU A N 1
ATOM 655 C CA . GLU A 1 98 ? -12.202 -8.996 31.692 1.00 94.88 98 GLU A CA 1
ATOM 656 C C . GLU A 1 98 ? -12.284 -7.691 32.502 1.00 94.88 98 GLU A C 1
ATOM 658 O O . GLU A 1 98 ? -12.333 -7.716 33.733 1.00 94.88 98 GLU A O 1
ATOM 663 N N . LYS A 1 99 ? -12.284 -6.527 31.841 1.00 91.88 99 LYS A N 1
ATOM 664 C CA . LYS A 1 99 ? -12.472 -5.249 32.530 1.00 91.88 99 LYS A CA 1
ATOM 665 C C . LYS A 1 99 ? -13.912 -5.130 33.030 1.00 91.88 99 LYS A C 1
ATOM 667 O O . LYS A 1 99 ? -14.854 -5.442 32.307 1.00 91.88 99 LYS A O 1
ATOM 672 N N . ALA A 1 100 ? -14.079 -4.595 34.240 1.00 88.69 100 ALA A N 1
ATOM 673 C CA . ALA A 1 100 ? -15.397 -4.242 34.759 1.00 88.69 100 ALA A CA 1
ATOM 674 C C . ALA A 1 100 ? -16.089 -3.250 33.812 1.00 88.69 100 ALA A C 1
ATOM 676 O O . ALA A 1 100 ? -15.491 -2.251 33.396 1.00 88.69 100 ALA A O 1
ATOM 677 N N . ASN A 1 101 ? -17.343 -3.531 33.461 1.00 87.56 101 ASN A N 1
ATOM 678 C CA . ASN A 1 101 ? -18.106 -2.650 32.591 1.00 87.56 101 ASN A CA 1
ATOM 679 C C . ASN A 1 101 ? -18.541 -1.387 33.373 1.00 87.56 101 ASN A C 1
ATOM 681 O O . ASN A 1 101 ? -18.703 -1.396 34.593 1.00 87.56 101 ASN A O 1
ATOM 685 N N . THR A 1 102 ? -18.730 -0.264 32.679 1.00 86.38 102 THR A N 1
ATOM 686 C CA . THR A 1 102 ? -19.121 0.997 33.337 1.00 86.38 102 THR A CA 1
ATOM 687 C C . THR A 1 102 ? -20.506 0.918 33.992 1.00 86.38 102 THR A C 1
ATOM 689 O O . THR A 1 102 ? -20.754 1.608 34.979 1.00 86.38 102 THR A O 1
ATOM 692 N N . ALA A 1 103 ? -21.399 0.079 33.460 1.00 86.62 103 ALA A N 1
ATOM 693 C CA . ALA A 1 103 ? -22.758 -0.080 33.967 1.00 86.62 103 ALA A CA 1
ATOM 694 C C . ALA A 1 103 ? -22.798 -0.729 35.364 1.00 86.62 103 ALA A C 1
ATOM 696 O O . ALA A 1 103 ? -23.619 -0.330 36.185 1.00 86.62 1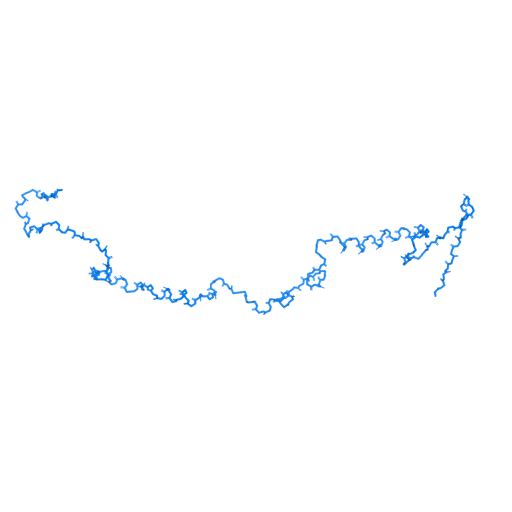03 ALA A O 1
ATOM 697 N N . ASP A 1 104 ? -21.881 -1.650 35.655 1.00 81.69 104 ASP A N 1
ATOM 698 C CA . ASP A 1 104 ? -21.770 -2.378 36.921 1.00 81.69 104 ASP A CA 1
ATOM 699 C C . ASP A 1 104 ? -21.055 -1.536 37.987 1.00 81.69 104 ASP A C 1
ATOM 701 O O . ASP A 1 104 ? -21.352 -1.641 39.176 1.00 81.69 104 ASP A O 1
ATOM 705 N N . LEU A 1 105 ? -20.147 -0.642 37.574 1.00 80.75 105 LEU A N 1
ATOM 706 C CA . LEU A 1 105 ? -19.398 0.224 38.491 1.00 80.75 105 LEU A CA 1
ATOM 707 C C . LEU A 1 105 ? -20.242 1.375 39.070 1.00 80.75 105 LEU A C 1
ATOM 709 O O . LEU A 1 105 ? -19.992 1.818 40.193 1.00 80.75 105 LEU A O 1
ATOM 713 N N . ALA A 1 106 ? -21.247 1.871 38.340 1.00 79.75 106 ALA A N 1
ATOM 714 C CA . ALA A 1 106 ? -22.060 3.010 38.785 1.00 79.75 106 ALA A CA 1
ATOM 715 C C . ALA A 1 106 ? -22.932 2.715 40.037 1.00 79.75 106 ALA A C 1
ATOM 717 O O . ALA A 1 106 ? -22.959 3.546 40.955 1.00 79.75 106 ALA A O 1
ATOM 718 N N . PRO A 1 107 ? -23.598 1.546 40.153 1.00 74.88 107 PRO A N 1
ATOM 719 C CA . PRO A 1 107 ? -24.297 1.140 41.374 1.00 74.88 107 PRO A CA 1
ATOM 720 C C . PRO A 1 107 ? -23.377 0.970 42.588 1.00 74.88 107 PRO A C 1
ATOM 722 O O . PRO A 1 107 ? -23.744 1.387 43.688 1.00 74.88 107 PRO A O 1
ATOM 725 N N . VAL A 1 108 ? -22.179 0.401 42.406 1.00 72.12 108 VAL A N 1
ATOM 726 C CA . VAL A 1 108 ? -21.193 0.222 43.491 1.00 72.12 108 VAL A CA 1
ATOM 727 C C . VAL A 1 108 ? -20.753 1.582 44.038 1.00 72.12 108 VAL A C 1
ATOM 729 O O . VAL A 1 108 ? -20.801 1.807 45.246 1.00 72.12 108 VAL A O 1
ATOM 732 N N . ALA A 1 109 ? -20.442 2.533 43.149 1.00 7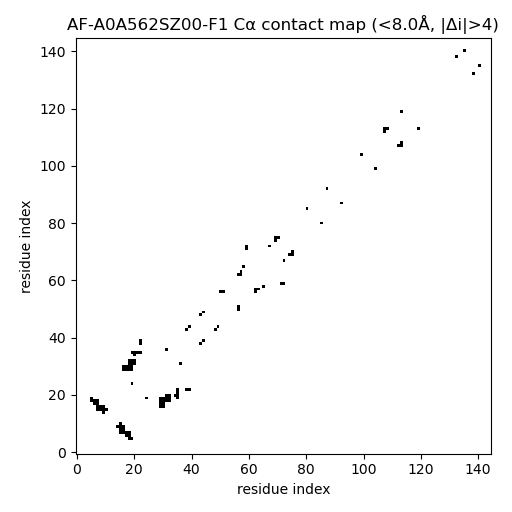1.06 109 ALA A N 1
ATOM 733 C CA . ALA A 1 109 ? -20.058 3.892 43.533 1.00 71.06 109 ALA A CA 1
ATOM 734 C C . ALA A 1 109 ? -21.167 4.652 44.288 1.00 71.06 109 ALA A C 1
ATOM 736 O O . ALA A 1 109 ? -20.874 5.442 45.182 1.00 71.06 109 ALA A O 1
ATOM 737 N N . THR A 1 110 ? -22.439 4.417 43.948 1.00 77.75 110 THR A N 1
ATOM 738 C CA . THR A 1 110 ? -23.579 5.134 44.552 1.00 77.75 110 THR A CA 1
ATOM 739 C C . THR A 1 110 ? -24.043 4.503 45.866 1.00 77.75 110 THR A C 1
ATOM 741 O O . THR A 1 110 ? -24.417 5.208 46.798 1.00 7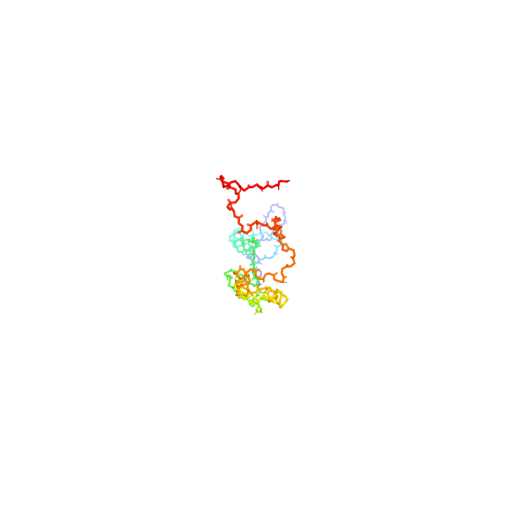7.75 110 THR A O 1
ATOM 744 N N . SER A 1 111 ? -24.034 3.170 45.948 1.00 75.88 111 SER A N 1
ATOM 745 C CA . SER A 1 111 ? -24.480 2.429 47.136 1.00 75.88 111 SER A CA 1
ATOM 746 C C . SER A 1 111 ? -23.451 2.421 48.268 1.00 75.88 111 SER A C 1
ATOM 748 O O . SER A 1 111 ? -23.815 2.144 49.410 1.00 75.88 111 SER A O 1
ATOM 750 N N . GLY A 1 112 ? -22.175 2.695 47.966 1.00 66.12 112 GLY A N 1
ATOM 751 C CA . GLY A 1 112 ? -21.083 2.642 48.939 1.00 66.12 112 GLY A CA 1
ATOM 752 C C . GLY A 1 112 ? -20.775 1.230 49.455 1.00 66.12 112 GLY A C 1
ATOM 753 O O . GLY A 1 112 ? -20.005 1.074 50.400 1.00 66.12 112 GLY A O 1
ATOM 754 N N . GLN A 1 113 ? -21.375 0.197 48.854 1.00 65.56 113 GLN A N 1
ATOM 755 C CA . GLN A 1 113 ? -21.202 -1.208 49.221 1.00 65.56 113 GLN A CA 1
ATOM 756 C C . GLN A 1 113 ? -20.003 -1.792 48.466 1.00 65.56 113 GLN A C 1
ATOM 758 O O . GLN A 1 113 ? -20.146 -2.576 47.535 1.00 65.56 113 GLN A O 1
ATOM 763 N N . TYR A 1 114 ? -18.806 -1.382 48.872 1.00 64.00 114 TYR A N 1
ATOM 764 C CA . TYR A 1 114 ? -17.526 -1.784 48.281 1.00 64.00 114 TYR A CA 1
ATOM 765 C C . TYR A 1 114 ? -17.028 -3.151 48.775 1.00 64.00 114 TYR A C 1
ATOM 767 O O . TYR A 1 114 ? -15.838 -3.320 49.042 1.00 64.00 114 TYR A O 1
ATOM 775 N N . ALA A 1 115 ? -17.927 -4.114 48.991 1.00 62.44 115 ALA A N 1
ATOM 776 C CA . ALA A 1 115 ? -17.594 -5.399 49.620 1.00 62.44 115 ALA A CA 1
ATOM 777 C C . ALA A 1 115 ? -16.533 -6.216 48.844 1.00 62.44 115 ALA A C 1
ATOM 779 O O . ALA A 1 115 ? -15.965 -7.163 49.382 1.00 62.44 115 ALA A O 1
ATOM 780 N N . ASP A 1 116 ? -16.270 -5.840 47.595 1.00 59.03 116 ASP A N 1
ATOM 781 C CA . ASP A 1 116 ? -15.315 -6.406 46.647 1.00 59.03 116 ASP A CA 1
ATOM 782 C C . ASP A 1 116 ? -13.990 -5.620 46.524 1.00 59.03 116 ASP A C 1
ATOM 784 O O . ASP A 1 116 ? -13.025 -6.129 45.948 1.00 59.03 116 ASP A O 1
ATOM 788 N N . LEU A 1 117 ? -13.895 -4.400 47.069 1.00 60.12 117 LEU A N 1
ATOM 789 C CA . LEU A 1 117 ? -12.683 -3.584 47.000 1.00 60.12 117 LEU A CA 1
ATOM 790 C C . LEU A 1 117 ? -11.673 -4.002 48.081 1.00 60.12 117 LEU A C 1
ATOM 792 O O . LEU A 1 117 ? -11.776 -3.645 49.255 1.00 60.12 117 LEU A O 1
ATOM 796 N N . GLN A 1 118 ? -10.625 -4.712 47.672 1.00 63.84 118 GLN A N 1
ATOM 797 C CA . GLN A 1 118 ? -9.424 -4.894 48.491 1.00 63.84 118 GLN A CA 1
ATOM 798 C C . GLN A 1 118 ? -8.689 -3.546 48.636 1.00 63.84 118 GLN A C 1
ATOM 800 O O . GLN A 1 118 ? -8.451 -2.861 47.643 1.00 63.84 118 GLN A O 1
ATOM 805 N N . GLY A 1 119 ? -8.297 -3.165 49.858 1.00 56.59 119 GLY A N 1
ATOM 806 C CA . GLY A 1 119 ? -7.541 -1.926 50.108 1.00 56.59 119 GLY A CA 1
ATOM 807 C C . GLY A 1 119 ? -8.389 -0.651 50.187 1.00 56.59 119 GLY A C 1
ATOM 808 O O . GLY A 1 119 ? -7.896 0.433 49.877 1.00 56.59 119 GLY A O 1
ATOM 809 N N . THR A 1 120 ? -9.654 -0.760 50.598 1.00 59.00 120 THR A N 1
ATOM 810 C CA . THR A 1 120 ? -10.474 0.418 50.908 1.00 59.00 120 THR A CA 1
ATOM 811 C C . THR A 1 120 ? -9.812 1.272 51.995 1.00 59.00 120 THR A C 1
ATOM 813 O O . THR A 1 120 ? -9.257 0.729 52.957 1.00 59.00 120 THR A O 1
ATOM 816 N N . PRO A 1 121 ? -9.865 2.614 51.883 1.00 59.19 121 PRO A N 1
ATOM 817 C CA . PRO A 1 121 ? -9.498 3.483 52.987 1.00 59.19 121 PRO A CA 1
ATOM 818 C C . PRO A 1 121 ? -10.341 3.106 54.206 1.00 59.19 121 PRO A C 1
ATOM 820 O O . PRO A 1 121 ? -11.568 3.208 54.178 1.00 59.19 121 PRO A O 1
ATOM 823 N N . GLN A 1 122 ? -9.689 2.653 55.274 1.00 62.16 122 GLN A N 1
ATOM 824 C CA . GLN A 1 122 ? -10.335 2.536 56.574 1.00 62.16 122 GLN A CA 1
ATOM 825 C C . GLN A 1 122 ? -10.719 3.956 56.992 1.00 62.16 122 GLN A C 1
ATOM 827 O O . GLN A 1 122 ? -9.854 4.744 57.378 1.00 62.16 122 GLN A O 1
ATOM 832 N N . ILE A 1 123 ? -12.004 4.305 56.887 1.00 61.69 123 ILE A N 1
ATOM 833 C CA . ILE A 1 123 ? -12.523 5.463 57.608 1.00 61.69 123 ILE A CA 1
ATOM 834 C C . ILE A 1 123 ? -12.432 5.062 59.074 1.00 61.69 123 ILE A C 1
ATOM 836 O O . ILE A 1 123 ? -13.297 4.354 59.588 1.00 61.69 123 ILE A O 1
ATOM 840 N N . VAL A 1 124 ? -11.334 5.447 59.724 1.00 61.25 124 VAL A N 1
ATOM 841 C CA . VAL A 1 124 ? -11.225 5.383 61.175 1.00 61.25 124 VAL A CA 1
ATOM 842 C C . VAL A 1 124 ? -12.296 6.334 61.679 1.00 61.25 124 VAL A C 1
ATOM 844 O O . VAL A 1 124 ? -12.121 7.551 61.670 1.00 61.25 124 VAL A O 1
ATOM 847 N N . VAL A 1 125 ? -13.458 5.782 62.024 1.00 55.38 125 VAL A N 1
ATOM 848 C CA . VAL A 1 125 ? -14.461 6.526 62.768 1.00 55.38 125 VAL A CA 1
ATOM 849 C C . VAL A 1 125 ? -13.804 6.744 64.120 1.00 55.38 125 VAL A C 1
ATOM 851 O O . VAL A 1 125 ? -13.718 5.814 64.922 1.00 55.38 125 VAL A O 1
ATOM 854 N N . ALA A 1 126 ? -13.220 7.930 64.309 1.00 52.41 126 ALA A N 1
ATOM 855 C CA . ALA A 1 126 ? -12.761 8.364 65.615 1.00 52.41 126 ALA A CA 1
ATOM 856 C C . ALA A 1 126 ? -13.897 8.079 66.603 1.00 52.41 126 ALA A C 1
ATOM 858 O O . ALA A 1 126 ? -15.062 8.325 66.278 1.00 52.41 126 ALA A O 1
ATOM 859 N N . GLU A 1 127 ? -13.523 7.437 67.709 1.00 55.41 127 GLU A N 1
ATOM 860 C CA . GLU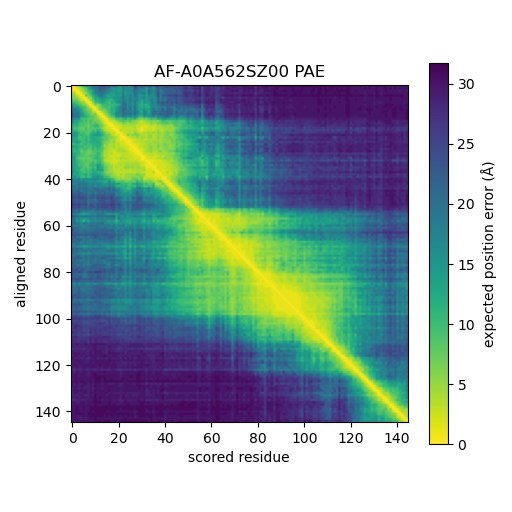 A 1 127 ? -14.342 6.970 68.828 1.00 55.41 127 GLU A CA 1
ATOM 861 C C . GLU A 1 127 ? -15.760 7.538 68.826 1.00 55.41 127 GLU A C 1
ATOM 863 O O . GLU A 1 127 ? -15.920 8.754 68.880 1.00 55.41 127 GLU A O 1
ATOM 868 N N . THR A 1 128 ? -16.760 6.646 68.738 1.00 49.47 128 THR A N 1
ATOM 869 C CA . THR A 1 128 ? -18.208 6.919 68.814 1.00 49.47 128 THR A CA 1
ATOM 870 C C . THR A 1 128 ? -18.521 8.383 69.090 1.00 49.47 128 THR A C 1
ATOM 872 O O . THR A 1 128 ? -18.544 8.796 70.251 1.00 49.47 128 THR A O 1
ATOM 875 N N . MET A 1 129 ? -18.745 9.156 68.021 1.00 55.47 129 MET A N 1
ATOM 876 C CA . MET A 1 129 ? -19.285 10.507 68.141 1.00 55.47 129 MET A CA 1
ATOM 877 C C . MET A 1 129 ? -20.464 10.429 69.122 1.00 55.47 129 MET A C 1
ATOM 879 O O . MET A 1 129 ? -21.367 9.613 68.887 1.00 55.47 129 MET A O 1
ATOM 883 N N . PRO A 1 130 ? -20.444 11.176 70.239 1.00 59.09 130 PRO A N 1
ATOM 884 C CA . PRO A 1 130 ? -21.526 11.137 71.205 1.00 59.09 130 PRO A CA 1
ATOM 885 C C . PRO A 1 130 ? -22.849 11.352 70.472 1.00 59.09 130 PRO A C 1
ATOM 887 O O . PRO A 1 130 ? -22.973 12.273 69.666 1.00 59.09 130 PRO A O 1
ATOM 890 N N . SER A 1 131 ? -23.844 10.503 70.738 1.00 59.16 131 SER A N 1
ATOM 891 C CA . SER A 1 131 ? -25.182 10.630 70.140 1.00 59.16 131 SER A CA 1
ATOM 892 C C . SER A 1 131 ? -25.875 11.948 70.503 1.00 59.16 131 SER A C 1
ATOM 894 O O . SER A 1 131 ? -26.935 12.254 69.965 1.00 59.16 131 SER A O 1
ATOM 896 N N . ASP A 1 132 ? -25.294 12.702 71.433 1.00 61.06 132 ASP A N 1
ATOM 897 C CA . ASP A 1 132 ? -25.782 13.979 71.904 1.00 61.06 132 ASP A CA 1
ATOM 898 C C . ASP A 1 132 ? -24.648 15.016 71.925 1.00 61.06 132 ASP A C 1
ATOM 900 O O . ASP A 1 132 ? -23.621 14.824 72.579 1.00 61.06 132 ASP A O 1
ATOM 904 N N . ILE A 1 133 ? -24.847 16.122 71.203 1.00 58.91 133 ILE A N 1
ATOM 905 C CA . ILE A 1 133 ? -23.920 17.263 71.146 1.00 58.91 133 ILE A CA 1
ATOM 906 C C . ILE A 1 133 ? -24.272 18.339 72.186 1.00 58.91 133 ILE A C 1
ATOM 908 O O . ILE A 1 133 ? -23.554 19.326 72.332 1.00 58.91 133 ILE A O 1
ATOM 912 N N . SER A 1 134 ? -25.368 18.150 72.931 1.00 59.94 134 SER A N 1
ATOM 913 C CA . SER A 1 134 ? -25.908 19.135 73.874 1.00 59.94 134 SER A CA 1
ATOM 914 C C . SER A 1 134 ? -24.998 19.416 75.077 1.00 59.94 134 SER A C 1
ATOM 916 O O . SER A 1 134 ? -25.165 20.434 75.747 1.00 59.94 134 SER A O 1
ATOM 918 N N . GLY A 1 135 ? -24.005 18.556 75.327 1.00 57.72 135 GLY A N 1
ATOM 919 C CA . GLY A 1 135 ? -23.000 18.731 76.378 1.00 57.72 135 GLY A CA 1
ATOM 920 C C . GLY A 1 135 ? -21.861 19.703 76.042 1.00 57.72 135 GLY A C 1
ATOM 921 O O . GLY A 1 135 ? -21.071 20.007 76.934 1.00 57.72 135 GLY A O 1
ATOM 922 N N . TYR A 1 136 ? -21.772 20.199 74.800 1.00 61.53 136 TYR A N 1
ATOM 923 C CA . TYR A 1 136 ? -20.733 21.137 74.353 1.00 61.53 136 TYR A CA 1
ATOM 924 C C . TYR A 1 136 ? -21.348 22.525 74.103 1.00 61.53 136 TYR A C 1
ATOM 926 O O . TYR A 1 136 ? -21.834 22.801 73.004 1.00 61.53 136 TYR A O 1
ATOM 934 N N . PRO A 1 137 ? -21.371 23.411 75.117 1.00 57.34 137 PRO A N 1
ATOM 935 C CA . PRO A 1 137 ? -22.164 24.643 75.102 1.00 57.34 137 PRO A CA 1
ATOM 936 C C . PRO A 1 137 ? -21.713 25.697 74.076 1.00 57.34 137 PRO A C 1
ATOM 938 O O . PRO A 1 137 ? -22.408 26.695 73.900 1.00 57.34 137 PRO A O 1
ATOM 941 N N . ASP A 1 138 ? -20.579 25.500 73.399 1.00 61.47 138 ASP A N 1
ATOM 942 C CA . ASP A 1 138 ? -20.013 26.433 72.417 1.00 61.47 138 ASP A CA 1
ATOM 943 C C . ASP A 1 138 ? -19.865 25.850 70.997 1.00 61.47 138 ASP A C 1
ATOM 945 O O . ASP A 1 138 ? -19.348 26.524 70.105 1.00 61.47 138 ASP A O 1
ATOM 949 N N . GLY A 1 139 ? -20.331 24.618 70.761 1.00 56.94 139 GLY A N 1
ATOM 950 C CA . GLY A 1 139 ? -20.227 23.961 69.457 1.00 56.94 139 GLY A CA 1
ATOM 951 C C . GLY A 1 139 ? -18.807 23.539 69.059 1.00 56.94 139 GLY A C 1
ATOM 952 O O . GLY A 1 139 ? -18.578 23.232 67.887 1.00 56.94 139 GLY A O 1
ATOM 953 N N . THR A 1 140 ? -17.846 23.506 69.988 1.00 61.75 140 THR A N 1
ATOM 954 C CA . THR A 1 140 ? -16.508 22.979 69.699 1.00 61.75 140 THR A CA 1
ATOM 955 C C . THR A 1 140 ? -16.509 21.450 69.639 1.00 61.75 140 THR A C 1
ATOM 957 O O . THR A 1 140 ? -16.871 20.753 70.584 1.00 61.75 140 THR A O 1
ATOM 960 N N . ILE A 1 141 ? -16.078 20.909 68.497 1.00 62.28 141 ILE A N 1
ATOM 961 C CA . ILE A 1 141 ? -15.750 19.489 68.342 1.00 62.28 141 ILE A CA 1
ATOM 962 C C . ILE A 1 141 ? -14.282 19.337 68.738 1.00 62.28 141 ILE A C 1
ATOM 964 O O . ILE A 1 141 ? -13.399 19.849 68.047 1.00 62.28 141 ILE A O 1
ATOM 968 N N . PHE A 1 142 ? -14.000 18.650 69.844 1.00 59.41 142 PHE A N 1
ATOM 969 C CA . PHE A 1 142 ? -12.625 18.315 70.203 1.00 59.41 142 PHE A CA 1
ATOM 970 C C . PHE A 1 142 ? -12.155 17.136 69.344 1.00 59.41 142 PHE A C 1
ATOM 972 O O . PHE A 1 142 ? -12.504 15.987 69.605 1.00 59.41 142 PHE A O 1
ATOM 979 N N . ILE A 1 143 ? -11.383 17.425 68.294 1.00 51.00 143 ILE A N 1
ATOM 980 C CA . ILE A 1 143 ? -10.645 16.398 67.554 1.00 51.00 143 ILE A CA 1
ATOM 981 C C . ILE A 1 143 ? -9.334 16.175 68.308 1.00 51.00 143 ILE A C 1
ATOM 983 O O . ILE A 1 143 ? -8.470 17.053 68.318 1.00 51.00 143 ILE A O 1
ATOM 987 N N . ILE A 1 144 ? -9.201 15.026 68.972 1.00 51.91 144 ILE A N 1
ATOM 988 C CA . ILE A 1 144 ? -7.940 14.621 69.601 1.00 51.91 144 ILE A CA 1
ATOM 989 C C . ILE A 1 144 ? -6.989 14.191 68.478 1.00 51.91 144 ILE A C 1
ATOM 991 O O . ILE A 1 144 ? -7.345 13.324 67.679 1.00 51.91 144 ILE A O 1
ATOM 995 N N . GLY A 1 145 ? -5.839 14.860 68.380 1.00 45.72 145 GLY A N 1
ATOM 996 C CA . GLY A 1 145 ? -4.763 14.523 67.443 1.00 45.72 145 GLY A CA 1
ATOM 997 C C . GLY A 1 145 ? -3.892 13.372 67.921 1.00 45.72 145 GLY A C 1
ATOM 998 O O . GLY A 1 145 ? -3.843 13.142 69.151 1.00 45.72 145 GLY A O 1
#

Secondary structure (DSSP, 8-state):
---------B-SSS-BPPEE--TT---SSSEEPHHHHHHHHHHHHHHHTTTTSSS-S-BTTB-SS----TTTTT-TT-----TTTPPPPHHHHHHHHTSPPHHHHHHHHHH---TT-TT-------S---S--TT-TT-------